Protein AF-A0A9W6Y4M7-F1 (afdb_monomer_lite)

pLDDT: mean 77.63, std 12.99, range [42.97, 96.81]

Radius of gyration: 24.2 Å; chains: 1; bounding box: 52×37×53 Å

Organism: NCBI:txid1490495

Structure (mmCIF, N/CA/C/O backbone):
data_AF-A0A9W6Y4M7-F1
#
_entry.id   AF-A0A9W6Y4M7-F1
#
loop_
_atom_site.group_PDB
_atom_site.id
_atom_site.type_symbol
_atom_site.label_atom_id
_atom_site.label_alt_id
_atom_site.label_comp_id
_atom_site.label_asym_id
_atom_site.label_entity_id
_atom_site.label_seq_id
_atom_site.pdbx_PDB_ins_code
_atom_site.Cartn_x
_atom_site.Cartn_y
_atom_site.Cartn_z
_atom_site.occupancy
_atom_site.B_iso_or_equiv
_atom_site.auth_seq_id
_atom_site.auth_comp_id
_atom_site.auth_asym_id
_atom_site.auth_atom_id
_atom_site.pdbx_PDB_model_num
ATOM 1 N N . MET A 1 1 ? -15.181 17.033 -2.118 1.00 44.50 1 MET A N 1
ATOM 2 C CA . MET A 1 1 ? -13.775 17.170 -2.553 1.00 44.50 1 MET A CA 1
ATOM 3 C C . MET A 1 1 ? -13.716 16.819 -4.042 1.00 44.50 1 MET A C 1
ATOM 5 O O . MET A 1 1 ? -13.545 15.660 -4.374 1.00 44.50 1 MET A O 1
ATOM 9 N N . ILE A 1 2 ? -13.984 17.772 -4.944 1.00 42.97 2 ILE A N 1
ATOM 10 C CA . ILE A 1 2 ? -13.906 17.563 -6.407 1.00 42.97 2 ILE A CA 1
ATOM 11 C C . ILE A 1 2 ? -13.229 18.795 -7.013 1.00 42.97 2 ILE A C 1
ATOM 13 O O . ILE A 1 2 ? -13.878 19.653 -7.593 1.00 42.97 2 ILE A O 1
ATOM 17 N N . GLN A 1 3 ? -11.915 18.913 -6.815 1.00 48.75 3 GLN A N 1
ATOM 18 C CA . G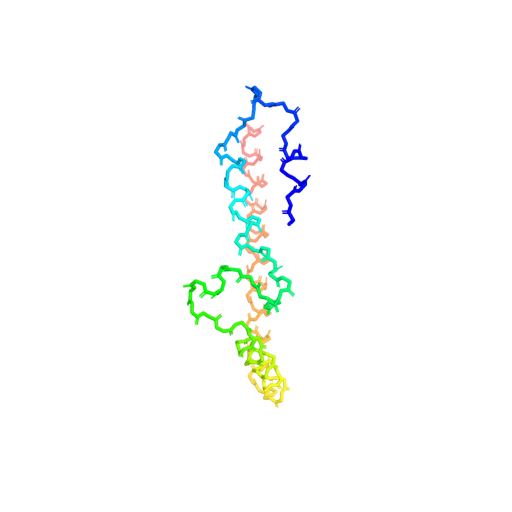LN A 1 3 ? -11.112 19.929 -7.511 1.00 48.75 3 GLN A CA 1
ATOM 19 C C . GLN A 1 3 ? -9.797 19.370 -8.084 1.00 48.75 3 GLN A C 1
ATOM 21 O O . GLN A 1 3 ? -9.064 20.087 -8.752 1.00 48.75 3 GLN A O 1
ATOM 26 N N . THR A 1 4 ? -9.503 18.083 -7.884 1.00 53.38 4 THR A N 1
ATOM 27 C CA . THR A 1 4 ? -8.181 17.488 -8.158 1.00 53.38 4 THR A CA 1
ATOM 28 C C . THR A 1 4 ? -8.128 16.549 -9.361 1.00 53.38 4 THR A C 1
ATOM 30 O O . THR A 1 4 ? -7.060 16.054 -9.689 1.00 53.38 4 THR A O 1
ATO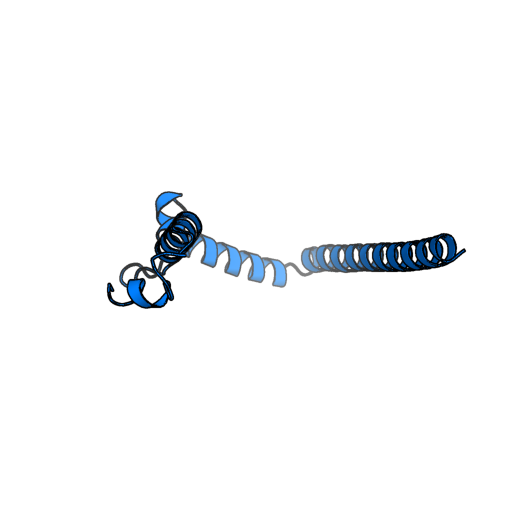M 33 N N . VAL A 1 5 ? -9.228 16.314 -10.084 1.00 53.78 5 VAL A N 1
ATOM 34 C CA . VAL A 1 5 ? -9.182 15.419 -11.262 1.00 53.78 5 VAL A CA 1
ATOM 35 C C . VAL A 1 5 ? -8.359 16.037 -12.403 1.00 53.78 5 VAL A C 1
ATOM 37 O O . VAL A 1 5 ? -7.683 15.326 -13.138 1.00 53.78 5 VAL A O 1
ATOM 40 N N . ARG A 1 6 ? -8.332 17.374 -12.508 1.00 53.41 6 ARG A N 1
ATOM 41 C CA . ARG A 1 6 ? -7.626 18.086 -13.586 1.00 53.41 6 ARG A CA 1
ATOM 42 C C . ARG A 1 6 ? -6.093 18.061 -13.448 1.00 53.41 6 ARG A C 1
ATOM 44 O O . ARG A 1 6 ? -5.417 18.284 -14.438 1.00 53.41 6 ARG A O 1
ATOM 51 N N . THR A 1 7 ? -5.525 17.763 -12.274 1.00 61.03 7 THR A N 1
ATOM 52 C CA . THR A 1 7 ? -4.058 17.763 -12.078 1.00 61.03 7 THR A CA 1
ATOM 53 C C . THR A 1 7 ? -3.359 16.485 -12.544 1.00 61.03 7 THR A C 1
ATOM 55 O O . THR A 1 7 ? -2.137 16.451 -12.562 1.00 61.03 7 THR A O 1
ATOM 58 N N . TYR A 1 8 ? -4.101 15.433 -12.902 1.00 57.28 8 TYR A N 1
ATOM 59 C CA . TYR A 1 8 ? -3.523 14.140 -13.298 1.00 57.28 8 TYR A CA 1
ATOM 60 C C . TYR A 1 8 ? -3.412 13.936 -14.819 1.00 57.28 8 TYR A C 1
ATOM 62 O O . TYR A 1 8 ? -2.968 12.872 -15.244 1.00 57.28 8 TYR A O 1
ATOM 70 N N . VAL A 1 9 ? -3.813 14.919 -15.636 1.00 63.19 9 VAL A N 1
ATOM 71 C CA . VAL A 1 9 ? -3.838 14.814 -17.105 1.00 63.19 9 VAL A CA 1
ATOM 72 C C . VAL A 1 9 ? -3.136 16.027 -17.715 1.00 63.19 9 VAL A C 1
ATOM 74 O O . VAL A 1 9 ? -3.707 17.113 -17.748 1.00 63.19 9 VAL A O 1
ATOM 77 N N . GLU A 1 10 ? -1.894 15.844 -18.170 1.00 67.31 10 GLU A N 1
ATOM 78 C CA . GLU A 1 10 ? -1.101 16.900 -18.825 1.00 67.31 10 GLU A CA 1
ATOM 79 C C . GLU A 1 10 ? -1.497 17.098 -20.304 1.00 67.31 10 GLU A C 1
ATOM 81 O O . GLU A 1 10 ? -1.630 18.238 -20.742 1.00 67.31 10 GLU A O 1
ATOM 86 N N . ASP A 1 11 ? -1.771 16.015 -21.049 1.00 71.12 11 ASP A N 1
ATOM 87 C CA . ASP A 1 11 ? -2.315 16.043 -22.421 1.00 71.12 11 ASP A CA 1
ATOM 88 C C . ASP A 1 11 ? -3.456 15.009 -22.572 1.00 71.12 11 ASP A C 1
ATOM 90 O O . ASP A 1 11 ? -3.196 13.804 -22.617 1.00 71.12 11 ASP A O 1
ATOM 94 N N . PRO A 1 12 ? -4.728 15.441 -22.663 1.00 68.69 12 PRO A N 1
ATOM 95 C CA . PRO A 1 12 ? -5.883 14.551 -22.799 1.00 68.69 12 PRO A CA 1
ATOM 96 C C . PRO A 1 12 ? -5.883 13.683 -24.066 1.00 68.69 12 PRO A C 1
ATOM 98 O O . PRO A 1 12 ? -6.555 12.653 -24.091 1.00 68.69 12 PRO A O 1
ATOM 101 N N . LEU A 1 13 ? -5.171 14.082 -25.125 1.00 70.69 13 LEU A N 1
ATOM 102 C CA . LEU A 1 13 ? -5.154 13.350 -26.397 1.00 70.69 13 LEU A CA 1
ATOM 103 C C . LEU A 1 13 ? -4.139 12.196 -26.406 1.00 70.69 13 LEU A C 1
ATOM 105 O O . LEU A 1 13 ? -4.272 11.282 -27.216 1.00 70.69 13 LEU A O 1
ATOM 109 N N . GLN A 1 14 ? -3.161 12.216 -25.497 1.00 68.25 14 GLN A N 1
ATOM 110 C CA . GLN A 1 14 ? -2.130 11.176 -25.334 1.00 68.25 14 GLN A CA 1
ATOM 111 C C . GLN A 1 14 ? -2.257 10.417 -24.007 1.00 68.25 14 GLN A C 1
ATOM 113 O O . GLN A 1 14 ? -1.430 9.569 -23.670 1.00 68.25 14 GLN A O 1
ATOM 118 N N . ALA A 1 15 ? -3.289 10.742 -23.237 1.00 77.75 15 ALA A N 1
ATOM 119 C CA . ALA A 1 15 ? -3.559 10.170 -21.938 1.00 77.75 15 ALA A CA 1
ATOM 120 C C . ALA A 1 15 ? -3.904 8.675 -22.045 1.00 77.75 15 ALA A C 1
ATOM 122 O O . ALA A 1 15 ? -4.860 8.289 -22.718 1.00 77.75 15 ALA A O 1
ATOM 123 N N . ASP A 1 16 ? -3.158 7.835 -21.322 1.00 85.56 16 ASP A N 1
ATOM 124 C CA . ASP A 1 16 ? -3.555 6.456 -21.032 1.00 85.56 16 ASP A CA 1
ATOM 125 C C . ASP A 1 16 ? -4.762 6.476 -20.084 1.00 85.56 16 ASP A C 1
ATOM 127 O O . ASP A 1 16 ? -4.632 6.534 -18.855 1.00 85.56 16 ASP A O 1
ATOM 131 N N . TRP A 1 17 ? -5.953 6.509 -20.680 1.00 84.94 17 TRP A N 1
ATOM 132 C CA . TRP A 1 17 ? -7.218 6.622 -19.964 1.00 84.94 17 TRP A CA 1
ATOM 133 C C . TRP A 1 17 ? -7.469 5.443 -19.019 1.00 84.94 17 TRP A C 1
ATOM 135 O O . TRP A 1 17 ? -8.025 5.661 -17.941 1.00 84.94 17 TRP A O 1
ATOM 145 N N . ASP A 1 18 ? -6.997 4.240 -19.354 1.00 87.44 18 ASP A N 1
ATOM 146 C CA . ASP A 1 18 ? -7.109 3.063 -18.487 1.00 87.44 18 ASP A CA 1
ATOM 147 C C . ASP A 1 18 ? -6.202 3.203 -17.260 1.00 87.44 18 ASP A C 1
ATOM 149 O O . ASP A 1 18 ? -6.644 3.013 -16.120 1.00 87.44 18 ASP A O 1
ATOM 153 N N . GLY A 1 19 ? -4.952 3.627 -17.460 1.00 87.00 19 GLY A N 1
ATOM 154 C CA . GLY A 1 19 ? -4.026 3.919 -16.368 1.00 87.00 19 GLY A CA 1
ATOM 155 C C . GLY A 1 19 ? -4.512 5.054 -15.459 1.00 87.00 19 GLY A C 1
ATOM 156 O O . GLY A 1 19 ? -4.352 4.994 -14.236 1.00 87.00 19 GLY A O 1
ATOM 157 N N . ILE A 1 20 ? -5.149 6.083 -16.024 1.00 85.12 20 ILE A N 1
ATOM 158 C CA . ILE A 1 20 ? -5.752 7.184 -15.259 1.00 85.12 20 ILE A CA 1
ATOM 159 C C . ILE A 1 20 ? -6.972 6.699 -14.473 1.00 85.12 20 ILE A C 1
ATOM 161 O O . ILE A 1 20 ? -7.078 6.998 -13.281 1.00 85.12 20 ILE A O 1
ATOM 165 N N . ALA A 1 21 ? -7.860 5.917 -15.091 1.00 87.06 21 ALA A N 1
ATOM 166 C CA . ALA A 1 21 ? -9.018 5.339 -14.416 1.00 87.06 21 ALA A CA 1
ATOM 167 C C . ALA A 1 21 ? -8.591 4.430 -13.252 1.00 87.06 21 ALA A C 1
ATOM 169 O O . ALA A 1 21 ? -9.115 4.559 -12.143 1.00 87.06 21 ALA A O 1
ATOM 170 N N . GLN A 1 22 ? -7.578 3.583 -13.456 1.00 87.00 22 GLN A N 1
ATOM 171 C CA . GLN A 1 22 ? -7.021 2.728 -12.408 1.00 87.00 22 GLN A CA 1
ATOM 172 C C . GLN A 1 22 ? -6.468 3.548 -11.236 1.00 87.00 22 GLN A C 1
ATOM 174 O O . GLN A 1 22 ? -6.788 3.270 -10.077 1.00 87.00 22 GLN A O 1
ATOM 179 N N . LYS A 1 23 ? -5.666 4.583 -11.519 1.00 86.44 23 LYS A N 1
ATOM 180 C CA . LYS A 1 23 ? -5.103 5.473 -10.491 1.00 86.44 23 LYS A CA 1
ATOM 181 C C . LYS A 1 23 ? -6.192 6.225 -9.729 1.00 86.44 23 LYS A C 1
ATOM 183 O O . LYS A 1 23 ? -6.090 6.365 -8.511 1.00 86.44 23 LYS A O 1
ATOM 188 N N . LEU A 1 24 ? -7.245 6.668 -10.414 1.00 87.38 24 LEU A N 1
ATOM 189 C CA . LEU A 1 24 ? -8.359 7.386 -9.801 1.00 87.38 24 LEU A CA 1
ATOM 190 C C . LEU A 1 24 ? -9.175 6.481 -8.871 1.00 87.38 24 LEU A C 1
ATOM 192 O O . LEU A 1 24 ? -9.419 6.846 -7.722 1.00 87.38 24 LEU A O 1
ATOM 196 N N . VAL A 1 25 ? -9.544 5.281 -9.329 1.00 87.12 25 VAL A N 1
ATOM 197 C CA . VAL A 1 25 ? -10.247 4.285 -8.504 1.00 87.12 25 VAL A CA 1
ATOM 198 C C . VAL A 1 25 ? -9.397 3.898 -7.295 1.00 87.12 25 VAL A C 1
ATOM 200 O O . VAL A 1 25 ? -9.907 3.823 -6.177 1.00 87.12 25 VAL A O 1
ATOM 203 N N . HIS A 1 26 ? -8.087 3.722 -7.485 1.00 83.75 26 HIS A N 1
ATOM 204 C CA . HIS A 1 26 ? -7.165 3.452 -6.388 1.00 83.75 26 HIS A CA 1
ATOM 205 C C . HIS A 1 26 ? -7.138 4.595 -5.365 1.00 83.75 26 HIS A C 1
ATOM 207 O O . HIS A 1 26 ? -7.255 4.335 -4.166 1.00 83.75 26 HIS A O 1
ATOM 213 N N . ALA A 1 27 ? -7.025 5.846 -5.818 1.00 86.25 27 ALA A N 1
ATOM 214 C CA . ALA A 1 27 ? -7.019 7.014 -4.944 1.00 86.25 27 ALA A CA 1
ATOM 215 C C . ALA A 1 27 ? -8.325 7.132 -4.152 1.00 86.25 27 ALA A C 1
ATOM 217 O O . ALA A 1 27 ? -8.284 7.346 -2.946 1.00 86.25 27 ALA A O 1
ATOM 218 N N . ILE A 1 28 ? -9.475 6.927 -4.797 1.00 85.38 28 ILE A N 1
ATOM 219 C CA . ILE A 1 28 ? -10.787 6.991 -4.143 1.00 85.38 28 ILE A CA 1
ATOM 220 C C . ILE A 1 28 ? -10.922 5.880 -3.094 1.00 85.38 28 ILE A C 1
ATOM 222 O O . ILE A 1 28 ? -11.225 6.170 -1.937 1.00 85.38 28 ILE A O 1
ATOM 226 N N . ASN A 1 29 ? -10.623 4.631 -3.458 1.00 84.56 29 ASN A N 1
ATOM 227 C CA . ASN A 1 29 ? -10.789 3.478 -2.567 1.00 84.56 29 ASN A CA 1
ATOM 228 C C . ASN A 1 29 ? -9.854 3.514 -1.349 1.00 84.56 29 ASN A C 1
ATOM 230 O O . ASN A 1 29 ? -10.207 2.990 -0.290 1.00 84.56 29 ASN A O 1
ATOM 234 N N . ASN A 1 30 ? -8.680 4.136 -1.487 1.00 80.75 30 ASN A N 1
ATOM 235 C CA . ASN A 1 30 ? -7.691 4.259 -0.414 1.00 80.75 30 ASN A CA 1
ATOM 236 C C . ASN A 1 30 ? -7.717 5.623 0.290 1.00 80.75 30 ASN A C 1
ATOM 238 O O . ASN A 1 30 ? -7.045 5.792 1.309 1.00 80.75 30 ASN A O 1
ATOM 242 N N . SER A 1 31 ? -8.478 6.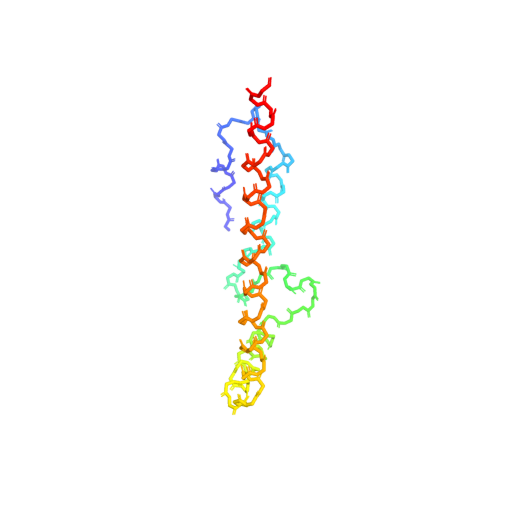598 -0.212 1.00 83.69 31 SER A N 1
ATOM 243 C CA . SER A 1 31 ? -8.643 7.883 0.465 1.00 83.69 31 SER A CA 1
ATOM 244 C C . SER A 1 31 ? -9.408 7.705 1.773 1.00 83.69 31 SER A C 1
ATOM 246 O O . SER A 1 31 ? -10.310 6.875 1.892 1.00 83.69 31 SER A O 1
ATOM 248 N N . ARG A 1 32 ? -9.017 8.477 2.786 1.00 81.94 32 ARG A N 1
ATOM 249 C CA . ARG A 1 32 ? -9.631 8.420 4.108 1.00 81.94 32 ARG A CA 1
ATOM 250 C C . ARG A 1 32 ? -10.883 9.291 4.118 1.00 81.94 32 ARG A C 1
ATOM 252 O O . ARG A 1 32 ? -10.794 10.496 3.896 1.00 81.94 32 ARG A O 1
ATOM 259 N N . ASP A 1 33 ? -12.028 8.685 4.397 1.00 80.69 33 ASP A N 1
ATOM 260 C CA . ASP A 1 33 ? -13.284 9.393 4.606 1.00 80.69 33 ASP A CA 1
ATOM 261 C C . ASP A 1 33 ? -13.161 10.299 5.838 1.00 80.69 33 ASP A C 1
ATOM 263 O O . ASP A 1 33 ? -12.752 9.858 6.913 1.00 80.69 33 ASP A O 1
ATOM 267 N N . SER A 1 34 ? -13.492 11.581 5.696 1.00 76.56 34 SER A N 1
ATOM 268 C CA . SER A 1 34 ? -13.321 12.570 6.766 1.00 76.56 34 SER A CA 1
ATOM 269 C C . SER A 1 34 ? -14.291 12.383 7.934 1.00 76.56 34 SER A C 1
ATOM 271 O O . SER A 1 34 ? -13.986 12.807 9.048 1.00 76.56 34 SER A O 1
ATOM 273 N N . THR A 1 35 ? -15.446 11.758 7.701 1.00 75.31 35 THR A N 1
ATOM 274 C CA . THR A 1 35 ? -16.492 11.570 8.713 1.00 75.31 35 THR A CA 1
ATOM 275 C C . THR A 1 35 ? -16.236 10.303 9.521 1.00 75.31 35 THR A C 1
ATOM 277 O O . THR A 1 35 ? -16.306 10.319 10.747 1.00 75.31 35 THR A O 1
ATOM 280 N N . ARG A 1 36 ? -15.896 9.204 8.845 1.00 73.81 36 ARG A N 1
ATOM 281 C CA . ARG A 1 36 ? -15.612 7.904 9.467 1.00 73.81 36 ARG A CA 1
ATOM 282 C C . ARG A 1 36 ? -14.152 7.736 9.865 1.00 73.81 36 ARG A C 1
ATOM 284 O O . ARG A 1 36 ? -13.851 6.884 10.689 1.00 73.81 36 ARG A O 1
ATOM 291 N N . GLN A 1 37 ? -13.252 8.554 9.318 1.00 80.75 37 GLN A N 1
ATOM 292 C CA . GLN A 1 37 ? -11.806 8.439 9.515 1.00 80.75 37 GLN A CA 1
ATOM 293 C C . GLN A 1 37 ? -11.266 7.051 9.104 1.00 80.75 37 GLN A C 1
ATOM 295 O O . GLN A 1 37 ? -10.256 6.600 9.651 1.00 80.75 37 GLN A O 1
ATOM 300 N N . GLU A 1 38 ? -11.893 6.405 8.115 1.00 73.06 38 GLU A N 1
ATOM 301 C CA . GLU A 1 38 ? -11.546 5.086 7.548 1.00 73.06 38 GLU A CA 1
ATOM 302 C C . GLU A 1 38 ? -11.510 5.148 6.013 1.00 73.06 38 GLU A C 1
ATOM 304 O O . GLU A 1 38 ? -11.986 6.123 5.437 1.00 73.06 38 GLU A O 1
ATOM 309 N N . THR A 1 39 ? -10.944 4.145 5.330 1.00 82.25 39 THR A N 1
ATOM 310 C CA . THR A 1 39 ? -10.962 4.095 3.853 1.00 82.25 39 THR A CA 1
ATOM 311 C C . THR A 1 39 ? -12.110 3.209 3.343 1.00 82.25 39 THR A C 1
ATOM 313 O O . THR A 1 39 ? -12.404 2.179 3.962 1.00 82.25 39 THR A O 1
ATOM 316 N N . PRO A 1 40 ? -12.760 3.555 2.212 1.00 78.25 40 PRO A N 1
ATOM 317 C CA . PRO A 1 40 ? -13.835 2.749 1.627 1.00 78.25 40 PRO A CA 1
ATOM 318 C C . PRO A 1 40 ? -13.450 1.291 1.341 1.00 78.25 40 PRO A C 1
ATOM 320 O O . PRO A 1 40 ? -14.284 0.404 1.511 1.00 78.25 40 PRO A O 1
ATOM 323 N N . PHE A 1 41 ? -12.192 1.031 0.961 1.00 73.00 41 PHE A N 1
ATOM 324 C CA . PHE A 1 41 ? -11.676 -0.322 0.724 1.00 73.00 41 PHE A CA 1
ATOM 325 C C . PHE A 1 41 ? -11.912 -1.257 1.920 1.00 73.00 41 PHE A C 1
ATOM 327 O O . PHE A 1 41 ? -12.380 -2.380 1.751 1.00 73.00 41 PHE A O 1
ATOM 334 N N . PHE A 1 42 ? -11.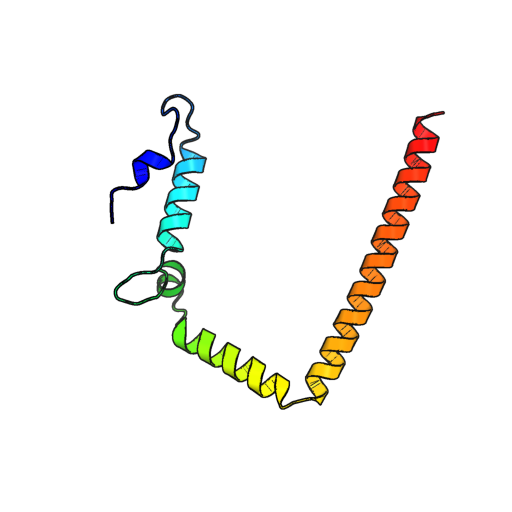650 -0.788 3.140 1.00 70.06 42 PHE A N 1
ATOM 335 C CA . PHE A 1 42 ? -11.837 -1.620 4.328 1.00 70.06 42 PHE A CA 1
ATOM 336 C C . PHE A 1 42 ? -13.312 -1.798 4.706 1.00 70.06 42 PHE A C 1
ATOM 338 O O . PHE A 1 42 ? -13.702 -2.878 5.149 1.00 70.06 42 PHE A O 1
ATOM 345 N N . LEU A 1 43 ? -14.141 -0.779 4.457 1.00 69.81 43 LEU A N 1
ATOM 346 C CA . LEU A 1 43 ? -15.582 -0.833 4.715 1.00 69.81 43 LEU A CA 1
ATOM 347 C C . LEU A 1 43 ? -16.288 -1.885 3.849 1.00 69.81 43 LEU A C 1
ATOM 349 O O . LEU A 1 43 ? -17.125 -2.630 4.354 1.00 69.81 43 LEU A O 1
ATOM 353 N N . VAL A 1 44 ? -15.942 -1.970 2.559 1.00 75.69 44 VAL A N 1
ATOM 354 C CA . VAL A 1 44 ? -16.556 -2.927 1.617 1.00 75.69 44 VAL A CA 1
ATOM 355 C C . VAL A 1 44 ? -16.223 -4.376 1.975 1.00 75.69 44 VAL A C 1
ATOM 357 O O . VAL A 1 44 ? -17.051 -5.264 1.787 1.00 75.69 44 VAL A O 1
ATOM 360 N N . HIS A 1 45 ? -15.039 -4.626 2.531 1.00 75.88 45 HIS A N 1
ATOM 361 C CA . HIS A 1 45 ? -14.603 -5.972 2.903 1.00 75.88 45 HIS A CA 1
ATOM 362 C C . HIS A 1 45 ? -14.995 -6.381 4.333 1.00 75.88 45 HIS A C 1
ATOM 364 O O . HIS A 1 45 ? -14.543 -7.419 4.812 1.00 75.88 45 HIS A O 1
ATOM 370 N N . GLY A 1 46 ? -15.839 -5.594 5.018 1.00 69.81 46 GLY A N 1
ATOM 371 C CA . GLY A 1 46 ? -16.312 -5.902 6.374 1.00 69.81 46 GLY A CA 1
ATOM 372 C C . GLY A 1 46 ? -15.211 -5.863 7.438 1.00 69.81 46 GLY A C 1
ATOM 373 O O . GLY A 1 46 ? -15.384 -6.399 8.531 1.00 69.81 46 GLY A O 1
ATOM 374 N N . TRP A 1 47 ? -14.069 -5.247 7.123 1.00 72.62 47 TRP A N 1
ATOM 375 C CA . TRP A 1 47 ? -12.931 -5.144 8.023 1.00 72.62 47 TRP A CA 1
ATOM 376 C C . TRP A 1 47 ? -13.086 -3.897 8.895 1.00 72.62 47 TRP A C 1
ATOM 378 O O . TRP A 1 47 ? -12.927 -2.775 8.417 1.00 72.62 47 TRP A O 1
ATOM 388 N N . ASP A 1 48 ? -13.354 -4.079 10.190 1.00 76.62 48 ASP A N 1
ATOM 389 C CA . ASP A 1 48 ? -13.311 -2.979 11.160 1.00 76.62 48 ASP A CA 1
ATOM 390 C C . ASP A 1 48 ? -11.852 -2.547 11.369 1.00 76.62 48 ASP A C 1
ATOM 392 O O . ASP A 1 48 ? -11.076 -3.187 12.089 1.00 76.62 48 ASP A O 1
ATOM 396 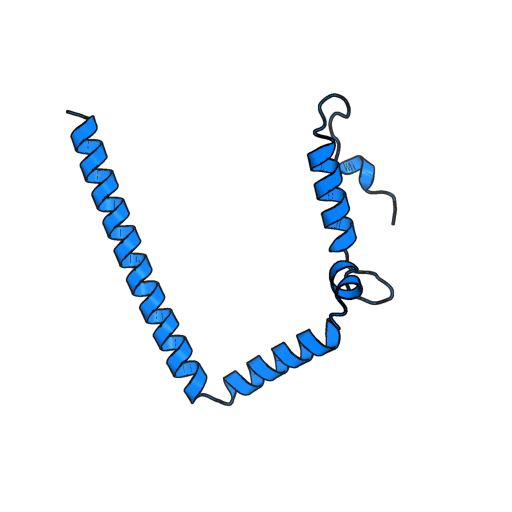N N . THR A 1 49 ? -11.453 -1.452 10.717 1.00 68.12 49 THR A N 1
ATOM 397 C CA . THR A 1 49 ? -10.057 -0.997 10.749 1.00 68.12 49 THR A CA 1
ATOM 398 C C . THR A 1 49 ? -9.627 -0.593 12.146 1.00 68.12 49 THR A C 1
ATOM 400 O O . THR A 1 49 ? -8.453 -0.736 12.503 1.00 68.12 49 THR A O 1
ATOM 403 N N . ARG A 1 50 ? -10.567 -0.116 12.966 1.00 74.19 50 ARG A N 1
ATOM 404 C CA . ARG A 1 50 ? -10.290 0.337 14.321 1.00 74.19 50 ARG A CA 1
ATOM 405 C C . ARG A 1 50 ? -10.032 -0.844 15.242 1.00 74.19 50 ARG A C 1
ATOM 407 O O . ARG A 1 50 ? -9.036 -0.808 15.969 1.00 74.19 50 ARG A O 1
ATOM 414 N N . SER A 1 51 ? -10.882 -1.868 15.189 1.00 72.88 51 SER A N 1
ATOM 415 C CA . SER A 1 51 ? -10.679 -3.110 15.941 1.00 72.88 51 SER A CA 1
ATOM 416 C C . SER A 1 51 ? -9.393 -3.804 15.509 1.00 72.88 51 SER A C 1
ATOM 418 O O . SER A 1 51 ? -8.549 -4.089 16.356 1.00 72.88 51 SER A O 1
ATOM 420 N N . THR A 1 52 ? -9.148 -3.959 14.206 1.00 76.25 52 THR A N 1
ATOM 421 C CA . THR A 1 52 ? -7.942 -4.661 13.754 1.00 76.25 52 THR A CA 1
ATOM 422 C C . THR A 1 52 ? -6.663 -3.897 14.077 1.00 76.25 52 THR A C 1
ATOM 424 O O . THR A 1 52 ? -5.686 -4.488 14.532 1.00 76.25 52 THR A O 1
ATOM 427 N N . ARG A 1 53 ? -6.644 -2.568 13.923 1.00 72.69 53 ARG A N 1
ATOM 428 C CA . ARG A 1 53 ? -5.471 -1.766 14.303 1.00 72.69 53 ARG A CA 1
ATOM 429 C C . ARG A 1 53 ? -5.220 -1.821 15.809 1.00 72.69 53 ARG A C 1
ATOM 431 O O . ARG A 1 53 ? -4.064 -1.844 16.234 1.00 72.69 53 ARG A O 1
ATOM 438 N N . LYS A 1 54 ? -6.283 -1.851 16.618 1.00 79.12 54 LYS A N 1
ATOM 439 C CA . LYS A 1 54 ? -6.187 -2.032 18.069 1.00 79.12 54 LYS A CA 1
ATOM 440 C C . LYS A 1 54 ? -5.628 -3.417 18.403 1.00 79.12 54 LYS A C 1
ATOM 442 O O . LYS A 1 54 ? -4.620 -3.475 19.096 1.00 79.12 54 LYS A O 1
ATOM 447 N N . ALA A 1 55 ? -6.177 -4.479 17.817 1.00 76.31 55 ALA A N 1
ATOM 448 C CA . ALA A 1 55 ? -5.710 -5.853 17.990 1.00 76.31 55 ALA A CA 1
ATOM 449 C C . ALA A 1 55 ? -4.248 -6.039 17.548 1.00 76.31 55 ALA A C 1
ATOM 451 O O . ALA A 1 55 ? -3.482 -6.682 18.251 1.00 76.31 55 ALA A O 1
ATOM 452 N N . MET A 1 56 ? -3.818 -5.420 16.442 1.00 74.38 56 MET A N 1
ATOM 453 C CA . MET A 1 56 ? -2.411 -5.417 16.018 1.00 74.38 56 MET A CA 1
ATOM 454 C C . MET A 1 56 ? -1.503 -4.673 16.999 1.00 74.38 56 MET A C 1
ATOM 456 O O . MET A 1 56 ? -0.390 -5.102 17.276 1.00 74.38 56 MET A O 1
ATOM 460 N N . THR A 1 57 ? -1.950 -3.531 17.521 1.00 76.25 57 THR A N 1
ATOM 461 C CA . THR A 1 57 ? -1.152 -2.772 18.495 1.00 76.25 57 THR A CA 1
ATOM 462 C C . THR A 1 57 ? -1.053 -3.537 19.818 1.00 76.25 57 THR A C 1
ATOM 464 O O . THR A 1 57 ? -0.007 -3.531 20.462 1.00 76.25 57 THR A O 1
ATOM 467 N N . GLU A 1 58 ? -2.129 -4.214 20.215 1.00 77.75 58 GLU A N 1
ATOM 468 C CA . GLU A 1 58 ? -2.186 -5.072 21.397 1.00 77.75 58 GLU A CA 1
ATOM 469 C C . GLU A 1 58 ? -1.355 -6.344 21.220 1.00 77.75 58 GLU A C 1
ATOM 471 O O . GLU A 1 58 ? -0.616 -6.683 22.136 1.00 77.75 58 GLU A O 1
ATOM 476 N N . SER A 1 59 ? -1.369 -6.984 20.047 1.00 72.62 59 SER A N 1
ATOM 477 C CA . SER A 1 59 ? -0.535 -8.156 19.762 1.00 72.62 59 SER A CA 1
ATOM 478 C C . SER A 1 59 ? 0.949 -7.807 19.692 1.00 72.62 59 SER A C 1
ATOM 480 O O . SER A 1 59 ? 1.774 -8.557 20.201 1.00 72.62 59 SER A O 1
ATOM 482 N N . ILE A 1 60 ? 1.312 -6.643 19.144 1.00 72.00 60 ILE A N 1
ATOM 483 C CA . ILE A 1 60 ? 2.695 -6.148 19.176 1.00 72.00 60 ILE A CA 1
ATOM 484 C C . ILE A 1 60 ? 3.135 -5.909 20.624 1.00 72.00 60 ILE A C 1
ATOM 486 O O . ILE A 1 60 ? 4.222 -6.333 21.004 1.00 72.00 60 ILE A O 1
ATOM 490 N N . ARG A 1 61 ? 2.289 -5.281 21.452 1.00 70.31 61 ARG A N 1
ATOM 491 C CA . ARG A 1 61 ? 2.577 -5.067 22.880 1.00 70.31 61 ARG A CA 1
ATOM 492 C C . ARG A 1 61 ? 2.675 -6.382 23.653 1.00 70.31 61 ARG A C 1
ATOM 494 O O . ARG A 1 61 ? 3.581 -6.524 24.465 1.00 70.31 61 ARG A O 1
ATOM 501 N N . GLN A 1 62 ? 1.790 -7.341 23.384 1.00 64.12 62 GLN A N 1
ATOM 502 C CA . GLN A 1 62 ? 1.819 -8.673 23.993 1.00 64.12 62 GLN A CA 1
ATOM 503 C C . GLN A 1 62 ? 3.044 -9.480 23.551 1.00 64.12 62 GLN A C 1
ATOM 505 O O . GLN A 1 62 ? 3.681 -10.126 24.375 1.00 64.12 62 GLN A O 1
ATOM 510 N N . GLY A 1 63 ? 3.438 -9.383 22.281 1.00 60.72 63 GLY A N 1
ATOM 511 C CA . GLY A 1 63 ? 4.685 -9.954 21.781 1.00 60.72 63 GLY A CA 1
ATOM 512 C C . GLY A 1 63 ? 5.905 -9.320 22.448 1.00 60.72 63 GLY A C 1
ATOM 513 O O . GLY A 1 63 ? 6.817 -10.027 22.847 1.00 60.72 63 GLY A O 1
ATOM 514 N N . GLN A 1 64 ? 5.903 -8.002 22.672 1.00 59.72 64 GLN A N 1
ATOM 515 C CA . GLN A 1 64 ? 6.967 -7.321 23.423 1.00 59.72 64 GLN A CA 1
ATOM 516 C C . GLN A 1 64 ? 7.043 -7.761 24.894 1.00 59.72 64 GLN A C 1
ATOM 518 O O . GLN A 1 64 ? 8.136 -7.781 25.455 1.00 59.72 64 GLN A O 1
ATOM 523 N N . THR A 1 65 ? 5.919 -8.125 25.521 1.00 58.34 65 THR A N 1
ATOM 524 C CA . THR A 1 65 ? 5.911 -8.702 26.878 1.00 58.34 65 THR A CA 1
ATOM 525 C C . THR A 1 65 ? 6.277 -10.190 26.893 1.00 58.34 65 THR A C 1
ATOM 527 O O . THR A 1 65 ? 6.885 -10.658 27.854 1.00 58.34 65 THR A O 1
ATOM 530 N N . ASN A 1 66 ? 5.995 -10.923 25.813 1.00 59.44 66 ASN A N 1
ATOM 531 C CA . ASN A 1 66 ? 6.357 -12.327 25.619 1.00 59.44 66 ASN A CA 1
ATOM 532 C C . ASN A 1 66 ? 7.753 -12.429 24.978 1.00 59.44 66 ASN A C 1
ATOM 534 O O . ASN A 1 66 ? 7.924 -12.857 23.838 1.00 59.44 66 ASN A O 1
ATOM 538 N N . SER A 1 67 ? 8.770 -12.024 25.744 1.00 57.47 67 SER A N 1
ATOM 539 C CA . SER A 1 67 ? 10.185 -11.955 25.337 1.00 57.47 67 SER A CA 1
ATOM 540 C C . SER A 1 67 ? 10.707 -13.227 24.630 1.00 57.47 67 SER A C 1
ATOM 542 O O . SER A 1 67 ? 11.502 -13.133 23.694 1.00 57.47 67 SER A O 1
ATOM 544 N N . ALA A 1 68 ? 10.195 -14.412 24.985 1.00 59.22 68 ALA A N 1
ATOM 545 C CA . ALA A 1 68 ? 10.586 -15.687 24.374 1.00 59.22 68 ALA A CA 1
ATOM 546 C C . ALA A 1 68 ? 10.217 -15.810 22.877 1.00 59.22 68 ALA A C 1
ATOM 548 O O . ALA A 1 68 ? 11.060 -16.210 22.079 1.00 59.22 68 ALA A O 1
ATOM 549 N N . GLU A 1 69 ? 9.017 -15.391 22.456 1.00 57.94 69 GLU A N 1
ATOM 550 C CA . GLU A 1 69 ? 8.585 -15.474 21.044 1.00 57.94 69 GLU A CA 1
ATOM 551 C C . GLU A 1 69 ? 9.319 -14.458 20.153 1.00 57.94 69 GLU A C 1
ATOM 553 O O . GLU A 1 69 ? 9.546 -14.681 18.960 1.00 57.94 69 GLU A O 1
ATOM 558 N N . THR A 1 70 ? 9.741 -13.329 20.733 1.00 60.44 70 THR A N 1
ATOM 559 C CA . THR A 1 70 ? 10.533 -12.321 20.012 1.00 60.44 70 THR A CA 1
ATOM 560 C C . THR A 1 70 ? 11.962 -12.775 19.743 1.00 60.44 70 THR A C 1
ATOM 562 O O . THR A 1 70 ? 12.540 -12.355 18.737 1.00 60.44 70 THR A O 1
ATOM 565 N N . SER A 1 71 ? 12.504 -13.653 20.594 1.00 65.06 71 SER A N 1
ATOM 566 C CA . SER A 1 71 ? 13.827 -14.250 20.418 1.00 65.06 71 SER A CA 1
ATOM 567 C C . SER A 1 71 ? 13.852 -15.155 19.186 1.00 65.06 71 SER A C 1
ATOM 569 O O . SER A 1 71 ? 14.620 -14.886 18.263 1.00 65.06 71 SER A O 1
ATOM 571 N N . ASP A 1 72 ? 12.939 -16.126 19.093 1.00 75.88 72 ASP A N 1
ATOM 572 C CA . ASP A 1 72 ? 12.862 -17.063 17.959 1.00 75.88 72 ASP A CA 1
ATOM 573 C C . ASP A 1 72 ? 12.587 -16.343 16.631 1.00 75.88 72 ASP A C 1
ATOM 575 O O . ASP A 1 72 ? 13.235 -16.596 15.611 1.00 75.88 72 ASP A O 1
ATOM 579 N N . ALA A 1 73 ? 11.686 -15.355 16.636 1.00 72.25 73 ALA A N 1
ATOM 580 C CA . ALA A 1 73 ? 11.424 -14.538 15.454 1.00 72.25 73 ALA A CA 1
ATOM 581 C C . ALA A 1 73 ? 12.635 -13.673 15.052 1.00 72.25 73 ALA A C 1
ATOM 583 O O . ALA A 1 73 ? 12.853 -13.409 13.866 1.00 72.25 73 ALA A O 1
ATOM 584 N N . ALA A 1 74 ? 13.431 -13.197 16.014 1.00 80.50 74 ALA A N 1
ATOM 585 C CA . ALA A 1 74 ? 14.654 -12.449 15.734 1.00 80.50 74 ALA A CA 1
ATOM 586 C C . ALA A 1 74 ? 15.769 -13.352 15.188 1.00 80.50 74 ALA A C 1
ATOM 588 O O . ALA A 1 74 ? 16.513 -12.923 14.303 1.00 80.50 74 ALA A O 1
ATOM 589 N N . GLU A 1 75 ? 15.877 -14.586 15.675 1.00 83.25 75 GLU A N 1
ATOM 590 C CA . GLU A 1 75 ? 16.809 -15.586 15.149 1.00 83.25 75 GLU A CA 1
ATOM 591 C C . GLU A 1 75 ? 16.463 -15.984 13.720 1.00 83.25 75 GLU A C 1
ATOM 593 O O . GLU A 1 75 ? 17.333 -15.939 12.847 1.00 83.25 75 GLU A O 1
ATOM 598 N N . TRP A 1 76 ? 15.185 -16.245 13.444 1.00 89.31 76 TRP A N 1
ATOM 599 C CA . TRP A 1 76 ? 14.722 -16.552 12.095 1.00 89.31 76 TRP A CA 1
ATOM 600 C C . TRP A 1 76 ? 15.031 -15.418 11.108 1.00 89.31 76 TRP A C 1
ATOM 602 O O . TRP A 1 76 ? 15.546 -15.660 10.017 1.00 89.31 76 TRP A O 1
ATOM 612 N N . ARG A 1 77 ? 14.797 -14.156 11.502 1.00 88.44 77 ARG A N 1
ATOM 613 C CA . ARG A 1 77 ? 15.127 -12.987 10.662 1.00 88.44 77 ARG A CA 1
ATOM 614 C C . ARG A 1 77 ? 16.627 -12.866 10.399 1.00 88.44 77 ARG A C 1
ATOM 616 O O . ARG A 1 77 ? 17.018 -12.524 9.284 1.00 88.44 77 ARG A O 1
ATOM 623 N N . ARG A 1 78 ? 17.467 -13.136 11.405 1.00 89.38 78 ARG A N 1
ATOM 624 C CA . ARG A 1 78 ? 18.929 -13.150 11.241 1.00 89.38 78 ARG A CA 1
ATOM 625 C C . ARG A 1 78 ? 19.349 -14.222 10.240 1.00 89.38 78 ARG A C 1
ATOM 627 O O . ARG A 1 78 ? 20.130 -13.928 9.340 1.00 89.38 78 ARG A O 1
ATOM 634 N N . GLU A 1 79 ? 18.794 -15.424 10.350 1.00 91.81 79 GLU A N 1
ATOM 635 C CA . GLU A 1 79 ? 19.129 -16.526 9.448 1.00 91.81 79 GLU A CA 1
ATOM 636 C C . GLU A 1 79 ? 18.653 -16.286 8.012 1.00 91.81 79 GLU A C 1
ATOM 638 O O . GLU A 1 79 ? 19.431 -16.435 7.071 1.00 91.81 79 GLU A O 1
ATOM 643 N N . ALA A 1 80 ? 17.420 -15.810 7.831 1.00 88.06 80 ALA A N 1
ATOM 644 C CA . ALA A 1 80 ? 16.893 -15.466 6.513 1.00 88.06 80 ALA A CA 1
ATOM 645 C C . ALA A 1 80 ? 17.7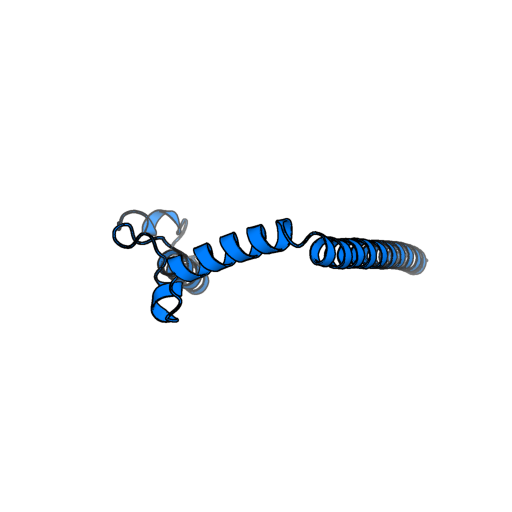37 -14.382 5.814 1.00 88.06 80 ALA A C 1
ATOM 647 O O . ALA A 1 80 ? 17.994 -14.461 4.609 1.00 88.06 80 ALA A O 1
ATOM 648 N N . ASN A 1 81 ? 18.221 -13.389 6.567 1.00 91.81 81 ASN A N 1
ATOM 649 C CA . ASN A 1 81 ? 19.101 -12.355 6.026 1.00 91.81 81 ASN A CA 1
ATOM 650 C C . ASN A 1 81 ? 20.479 -12.908 5.635 1.00 91.81 81 ASN A C 1
ATOM 652 O O . ASN A 1 81 ? 20.959 -12.582 4.549 1.00 91.81 81 ASN A O 1
ATOM 656 N N . ARG A 1 82 ? 21.076 -13.801 6.440 1.00 94.25 82 ARG A N 1
ATOM 657 C CA . ARG A 1 82 ? 22.333 -14.482 6.076 1.00 94.25 82 ARG A CA 1
ATOM 658 C C . ARG A 1 82 ? 22.197 -15.252 4.764 1.00 94.25 82 ARG A C 1
ATOM 660 O O . ARG A 1 82 ? 23.032 -15.117 3.872 1.00 94.25 82 ARG A O 1
ATOM 667 N N . GLN A 1 83 ? 21.118 -16.016 4.611 1.00 93.56 83 GLN A N 1
ATOM 668 C CA . GLN A 1 83 ? 20.863 -16.780 3.387 1.00 93.56 83 GLN A CA 1
ATOM 669 C C . GLN A 1 83 ? 20.687 -15.868 2.168 1.00 93.56 83 GLN A C 1
ATOM 671 O O . GLN A 1 83 ? 21.239 -16.138 1.100 1.00 93.56 83 GLN A O 1
ATOM 676 N N . ARG A 1 84 ? 19.975 -14.748 2.328 1.00 92.50 84 ARG A N 1
ATOM 677 C CA . ARG A 1 84 ? 19.811 -13.747 1.269 1.00 92.50 84 ARG A CA 1
ATOM 678 C C . ARG A 1 84 ? 21.148 -13.159 0.818 1.00 92.50 84 ARG A C 1
ATOM 680 O O . ARG A 1 84 ? 21.365 -13.025 -0.385 1.00 92.50 84 ARG A O 1
ATOM 687 N N . GLU A 1 85 ? 22.036 -12.814 1.745 1.00 94.50 85 GLU A N 1
ATOM 688 C CA . GLU A 1 85 ? 23.361 -12.270 1.420 1.00 94.50 85 GLU A CA 1
ATOM 689 C C . GLU A 1 85 ? 24.214 -13.269 0.633 1.00 94.50 85 GLU A C 1
ATOM 691 O O . GLU A 1 85 ? 24.812 -12.902 -0.381 1.00 94.50 85 GLU A O 1
ATOM 696 N N . VAL A 1 86 ? 24.196 -14.546 1.027 1.00 95.88 86 VAL A N 1
ATOM 697 C CA . VAL A 1 86 ? 24.895 -15.621 0.305 1.00 95.88 86 VAL A CA 1
ATOM 698 C C . VAL A 1 86 ? 24.372 -15.754 -1.126 1.00 95.88 86 VAL A C 1
ATOM 700 O O . VAL A 1 86 ? 25.159 -15.800 -2.073 1.00 95.88 86 VAL A O 1
ATOM 703 N N . VAL A 1 87 ? 23.050 -15.766 -1.312 1.00 95.62 87 VAL A N 1
ATOM 704 C CA . VAL A 1 87 ? 22.436 -15.861 -2.646 1.00 95.62 87 VAL A CA 1
ATOM 705 C C . VAL A 1 87 ? 22.815 -14.661 -3.516 1.00 95.62 87 VAL A C 1
ATOM 707 O O . VAL A 1 87 ? 23.160 -14.833 -4.686 1.00 95.62 87 VAL A O 1
ATOM 710 N N . LEU A 1 88 ? 22.801 -13.448 -2.957 1.00 96.81 88 LEU A N 1
ATOM 711 C CA . LEU A 1 88 ? 23.190 -12.237 -3.683 1.00 96.81 88 LEU A CA 1
ATOM 712 C C . LEU A 1 88 ? 24.667 -12.258 -4.089 1.00 96.81 88 LEU A C 1
ATOM 714 O O . LEU A 1 88 ? 24.994 -11.899 -5.223 1.00 96.81 88 LEU A O 1
ATOM 718 N N . TYR A 1 89 ? 25.547 -12.717 -3.199 1.00 96.00 89 TYR A N 1
ATOM 719 C CA . TYR A 1 89 ? 26.966 -12.883 -3.496 1.00 96.00 89 TYR A CA 1
ATOM 720 C C . TYR A 1 89 ? 27.193 -13.886 -4.636 1.00 96.00 89 TYR A C 1
ATOM 722 O O . TYR A 1 89 ? 27.874 -13.573 -5.616 1.00 96.00 89 TYR A O 1
ATOM 730 N N . LEU A 1 90 ? 26.558 -15.060 -4.566 1.00 96.81 90 LEU A N 1
ATOM 731 C CA . LEU A 1 90 ? 26.653 -16.086 -5.609 1.00 96.81 90 LEU A CA 1
ATOM 732 C C . LEU A 1 90 ? 26.121 -15.585 -6.958 1.00 96.81 90 LEU A C 1
ATOM 734 O O . LEU A 1 90 ? 26.744 -15.817 -7.996 1.00 96.81 90 LEU A O 1
ATOM 738 N N . ALA A 1 91 ? 25.004 -14.853 -6.954 1.00 95.69 91 ALA A N 1
ATOM 739 C CA . ALA A 1 91 ? 24.445 -14.252 -8.160 1.00 95.69 91 ALA A CA 1
ATOM 740 C C . ALA A 1 91 ? 25.395 -13.212 -8.781 1.00 95.69 91 ALA A C 1
ATOM 742 O O . ALA A 1 91 ? 25.550 -13.160 -10.006 1.00 95.69 91 ALA A O 1
ATOM 743 N N . ALA A 1 92 ? 26.063 -12.402 -7.953 1.00 96.00 92 ALA A N 1
ATOM 744 C CA . ALA A 1 92 ? 27.054 -11.437 -8.415 1.00 96.00 92 ALA A CA 1
ATOM 745 C C . ALA A 1 92 ? 28.273 -12.134 -9.042 1.00 96.00 92 ALA A C 1
ATOM 747 O O . ALA A 1 92 ? 28.688 -11.765 -10.143 1.00 96.00 92 ALA A O 1
ATOM 748 N N . GLU A 1 93 ? 28.801 -13.174 -8.397 1.00 96.31 93 GLU A N 1
ATOM 749 C CA . GLU A 1 93 ? 29.922 -13.967 -8.915 1.00 96.31 93 GLU A CA 1
ATOM 750 C C . GLU A 1 93 ? 29.576 -14.673 -10.232 1.00 96.31 93 GLU A C 1
ATOM 752 O O . GLU A 1 93 ? 30.342 -14.608 -11.198 1.00 96.31 93 GLU A O 1
ATOM 757 N N . PHE A 1 94 ? 28.387 -15.271 -10.331 1.00 95.31 94 PHE A N 1
ATOM 758 C CA . PHE A 1 94 ? 27.909 -15.876 -11.574 1.00 95.31 94 PHE A CA 1
ATOM 759 C C . PHE A 1 94 ? 27.829 -14.849 -12.710 1.00 95.31 94 PHE A C 1
ATOM 761 O O . PHE A 1 94 ? 28.347 -15.071 -13.806 1.00 95.31 94 PHE A O 1
ATOM 768 N N . LYS A 1 95 ? 27.249 -13.676 -12.431 1.00 94.44 95 LYS A N 1
ATOM 769 C CA . LYS A 1 95 ? 27.145 -12.582 -13.402 1.00 94.44 95 LYS A CA 1
ATOM 770 C C . LYS A 1 95 ? 28.520 -12.111 -13.888 1.00 94.44 95 LYS A C 1
ATOM 772 O O . LYS A 1 95 ? 28.659 -11.777 -15.064 1.00 94.44 95 LYS A O 1
ATOM 777 N N . ARG A 1 96 ? 29.535 -12.083 -13.016 1.00 92.88 96 ARG A N 1
ATOM 778 C CA . ARG A 1 96 ? 30.921 -11.741 -13.390 1.00 92.88 96 ARG A CA 1
ATOM 779 C C . ARG A 1 96 ? 31.523 -12.796 -14.315 1.00 92.88 96 ARG A C 1
ATOM 781 O O . ARG A 1 96 ? 32.032 -12.429 -15.370 1.00 92.88 96 ARG A O 1
ATOM 788 N N . LYS A 1 97 ? 31.399 -14.084 -13.975 1.00 93.38 97 LYS A N 1
ATOM 789 C CA . LYS A 1 97 ? 31.896 -15.196 -14.808 1.00 93.38 97 LYS A CA 1
ATOM 790 C C . LYS A 1 97 ? 31.263 -15.205 -16.201 1.00 93.38 97 LYS A C 1
ATOM 792 O O . LYS A 1 97 ? 31.980 -15.305 -17.194 1.00 93.38 97 LYS A O 1
ATOM 797 N N . GLU A 1 98 ? 29.946 -15.023 -16.287 1.00 91.50 98 GLU A N 1
ATOM 798 C CA . GLU A 1 98 ? 29.238 -14.957 -17.572 1.00 91.50 98 GLU A CA 1
ATOM 799 C C . GLU A 1 98 ? 29.666 -13.756 -18.423 1.00 91.50 98 GLU A C 1
ATOM 801 O O . GLU A 1 98 ? 29.841 -13.896 -19.632 1.00 91.50 98 GLU A O 1
ATOM 806 N N . LYS A 1 99 ? 29.885 -12.580 -17.817 1.00 89.88 99 LYS A N 1
ATOM 807 C CA . LYS A 1 99 ? 30.416 -11.415 -18.545 1.00 89.88 99 LYS A CA 1
ATOM 808 C C . LYS A 1 99 ? 31.794 -11.698 -19.141 1.00 89.88 99 LYS A C 1
ATOM 810 O O . LYS A 1 99 ? 32.012 -11.370 -20.302 1.00 89.88 99 LYS A O 1
ATOM 815 N N . THR A 1 100 ? 32.690 -12.334 -18.385 1.00 89.44 100 THR A N 1
ATOM 816 C CA . THR A 1 100 ? 34.020 -12.716 -18.884 1.00 89.44 100 THR A CA 1
ATOM 817 C C . THR A 1 100 ? 33.929 -13.730 -20.023 1.00 89.44 100 THR A C 1
ATOM 819 O O . THR A 1 100 ? 34.669 -13.612 -20.993 1.00 89.44 100 THR A O 1
ATOM 822 N N . ARG A 1 101 ? 33.004 -14.700 -19.948 1.00 86.75 101 ARG A N 1
ATOM 823 C CA . ARG A 1 101 ? 32.771 -15.670 -21.031 1.00 86.75 101 ARG A CA 1
ATOM 824 C C . ARG A 1 101 ? 32.270 -15.002 -22.310 1.00 86.75 101 ARG A C 1
ATOM 826 O O . ARG A 1 101 ? 32.722 -15.373 -23.378 1.00 86.75 101 ARG A O 1
ATOM 833 N N . ARG A 1 102 ? 31.353 -14.036 -22.204 1.00 81.00 102 ARG A N 1
ATOM 834 C CA . ARG A 1 102 ? 30.798 -13.301 -23.359 1.00 81.00 102 ARG A CA 1
ATOM 835 C C . ARG A 1 102 ? 31.774 -12.308 -23.994 1.00 81.00 102 ARG A C 1
ATOM 837 O O . ARG A 1 102 ? 31.510 -11.843 -25.093 1.00 81.00 102 ARG A O 1
ATOM 844 N N . ALA A 1 103 ? 32.826 -11.926 -23.274 1.00 79.69 103 ALA A N 1
ATOM 845 C CA . ALA A 1 103 ? 33.860 -11.016 -23.759 1.00 79.69 103 ALA A CA 1
ATOM 846 C C . ALA A 1 103 ? 35.019 -11.739 -24.478 1.00 79.69 103 ALA A C 1
ATOM 848 O O . ALA A 1 103 ? 35.904 -11.065 -25.000 1.00 79.69 103 ALA A O 1
ATOM 849 N N . LYS A 1 104 ? 35.029 -13.079 -24.471 1.00 61.78 104 LYS A N 1
ATOM 850 C CA . LYS A 1 104 ? 35.880 -13.924 -25.318 1.00 61.78 104 LYS A CA 1
ATOM 851 C C . LYS A 1 104 ? 35.107 -14.350 -26.557 1.00 61.78 104 LYS A C 1
ATOM 853 O O . LYS A 1 104 ? 35.767 -14.469 -27.606 1.00 61.78 104 LYS A O 1
#

Sequence (104 aa):
MIQTVRTYVEDPLQADWDGIAQKLVHAINNSRDSTRQETPFFLVHGWDTRSTRKAMTESIRQGQTNSAETSDAAEWRREANRQREVVLYLAAEFKRKEKTRRAK

Secondary structure (DSSP, 8-state):
--S-GGGG-S-TTT--HHHHHHHHHHHHHHSPPTTTSS-HHHHHTT--HHHHHHHHHHHHHHHHH-HHHHHHHHHHHHHHHHHHHHHHHHHHHHHHHHHHHHT-

Foldseek 3Di:
DPDCLVVVPPDPVPDPVVVSVVVVVVCQQQPQDPVVRHGVVCVVVVHPPVVVVVVVVVVVVVVVVVVVVVVVVVVVVVVVVVVVVVVVVVVVVVVVVVVVVVVD